Protein AF-G0NQN1-F1 (afdb_monomer_lite)

Sequence (183 aa):
MYVLILVSFLIVSSNAKSCITEQGPQGVKCLEMFLKVAETVGTYNFTDPSTYRPTNEVCGKFKRCVPTFACETELKVTSAVKVIVLFCDAISFFSNEFSPCQVKLDSNTTECSRAWDPFPNEVKDKKKMAEIQKEACKNYFGKDNCMKEEIIEVCGKELWGGFKTHLLALNTIIKACDHIDIE

pLDDT: mean 86.69, std 14.95, range [32.91, 98.0]

Secondary structure (DSSP, 8-state):
------------------HHHHTHHHHHHHHHHHHHHHHHHTT--SS-HHHHHHHHHHHHHHHTTGGGGTT---HHHHHHHHHHHHHHHHHHIIIIISHHHHHHHHHT--HHHHH--SSPPP-S-HHHHHHHHHHHHHTTTSGGGHHHHHHHHHH-HHHHHHHHHHHHHHHHHHT--S-----

Foldseek 3Di:
DDDDPPPPPPPPPPPPDALLVVVPPLSVVLVVLLVVLVVLPVVADLPDCVNLVVNLVSLVVNVVCLVSRVPPPPPVSVVSSVLSNLVNLLSCCSNPVCVVVVVQCVVPPDPFNVPQDLDDDDDPDPVVRVVVLVVSQAQVCGDVNVVLVSCCVRPNDVSSVSNVSSSVSVCVNVVSDPDHDDD

Structure (mmCIF, N/CA/C/O backbone):
data_AF-G0NQN1-F1
#
_entry.id   AF-G0NQN1-F1
#
loop_
_atom_site.group_PDB
_atom_site.id
_atom_site.type_symbol
_atom_site.label_atom_id
_atom_site.label_alt_id
_atom_site.label_comp_id
_atom_site.label_asym_id
_atom_site.label_entity_id
_atom_site.label_seq_id
_atom_site.pdbx_PDB_ins_code
_atom_site.Cartn_x
_atom_site.Cartn_y
_atom_site.Cartn_z
_atom_site.occupancy
_atom_site.B_iso_or_equiv
_atom_site.auth_seq_id
_atom_site.auth_comp_id
_atom_site.auth_asym_id
_atom_site.auth_atom_id
_atom_site.pdbx_PDB_model_num
ATOM 1 N N . MET A 1 1 ? 36.053 49.766 -39.809 1.00 35.59 1 MET A N 1
ATOM 2 C CA . MET A 1 1 ? 36.334 48.609 -38.935 1.00 35.59 1 MET A CA 1
ATOM 3 C C . MET A 1 1 ? 35.059 48.305 -38.156 1.00 35.59 1 MET A C 1
ATOM 5 O O . MET A 1 1 ? 34.808 48.950 -37.152 1.00 35.59 1 MET A O 1
ATOM 9 N N . TYR A 1 2 ? 34.198 47.435 -38.693 1.00 32.91 2 TYR A N 1
ATOM 10 C CA . TYR A 1 2 ? 32.953 47.003 -38.046 1.00 32.91 2 TYR A CA 1
ATOM 11 C C . TYR A 1 2 ? 33.188 45.611 -37.458 1.00 32.91 2 TYR A C 1
ATOM 13 O O . TYR A 1 2 ? 33.537 44.687 -38.189 1.00 32.91 2 TYR A O 1
ATOM 21 N N . VAL A 1 3 ? 33.049 45.479 -36.140 1.00 37.22 3 VAL A N 1
ATOM 22 C CA . VAL A 1 3 ? 33.166 44.199 -35.434 1.00 37.22 3 VAL A CA 1
ATOM 23 C C . VAL A 1 3 ? 31.812 43.494 -35.520 1.00 37.22 3 VAL A C 1
ATOM 25 O O . VAL A 1 3 ? 30.854 43.898 -34.870 1.00 37.22 3 VAL A O 1
ATOM 28 N N . LEU A 1 4 ? 31.726 42.456 -36.353 1.00 38.41 4 LEU A N 1
ATOM 29 C CA . LEU A 1 4 ? 30.609 41.511 -36.375 1.00 38.41 4 LEU A CA 1
ATOM 30 C C . LEU A 1 4 ? 30.813 40.500 -35.241 1.00 38.41 4 LEU A C 1
ATOM 32 O O . LEU A 1 4 ? 31.598 39.563 -35.370 1.00 38.41 4 LEU A O 1
ATOM 36 N N . ILE A 1 5 ? 30.117 40.695 -34.121 1.00 46.03 5 ILE A N 1
ATOM 37 C CA . ILE A 1 5 ? 30.013 39.676 -33.072 1.00 46.03 5 ILE A CA 1
ATOM 38 C C . ILE A 1 5 ? 28.973 38.656 -33.542 1.00 46.03 5 ILE A C 1
ATOM 40 O O . ILE A 1 5 ? 27.768 38.860 -33.398 1.00 46.03 5 ILE A O 1
ATOM 44 N N . LEU A 1 6 ? 29.444 37.557 -34.132 1.00 42.31 6 LEU A N 1
ATOM 45 C CA . LEU A 1 6 ? 28.637 36.358 -34.332 1.00 42.31 6 LEU A CA 1
ATOM 46 C C . LEU A 1 6 ? 28.450 35.690 -32.967 1.00 42.31 6 LEU A C 1
ATOM 48 O O . LEU A 1 6 ? 29.284 34.903 -32.527 1.00 42.31 6 LEU A O 1
ATOM 52 N N . VAL A 1 7 ? 27.358 36.023 -32.279 1.00 48.06 7 VAL A N 1
ATOM 53 C CA . VAL A 1 7 ? 26.882 35.227 -31.146 1.00 48.06 7 VAL A CA 1
ATOM 54 C C . VAL A 1 7 ? 26.294 33.945 -31.725 1.00 48.06 7 VAL A C 1
ATOM 56 O O . VAL A 1 7 ? 25.116 33.868 -32.069 1.00 48.06 7 VAL A O 1
ATOM 59 N N . SER A 1 8 ? 27.141 32.933 -31.882 1.00 45.59 8 SER A N 1
ATOM 60 C CA . SER A 1 8 ? 26.710 31.557 -32.084 1.00 45.59 8 SER A CA 1
ATOM 61 C C . SER A 1 8 ? 26.001 31.091 -30.814 1.00 45.59 8 SER A C 1
ATOM 63 O O . SER A 1 8 ? 26.634 30.603 -29.878 1.00 45.59 8 SER A O 1
ATOM 65 N N . PHE A 1 9 ? 24.680 31.266 -30.771 1.00 44.06 9 PHE A N 1
ATOM 66 C CA . PHE A 1 9 ? 23.830 30.519 -29.855 1.00 44.06 9 PHE A CA 1
ATOM 67 C C . PHE A 1 9 ? 23.970 29.039 -30.215 1.00 44.06 9 PHE A C 1
ATOM 69 O O . PHE A 1 9 ? 23.370 28.553 -31.173 1.00 44.06 9 PHE A O 1
ATOM 76 N N . LEU A 1 10 ? 24.793 28.321 -29.450 1.00 38.97 10 LEU A N 1
ATOM 77 C CA . LEU A 1 10 ? 24.666 26.878 -29.325 1.00 38.97 10 LEU A CA 1
ATOM 78 C C . LEU A 1 10 ? 23.272 26.628 -28.755 1.00 38.97 10 LEU A C 1
ATOM 80 O O . LEU A 1 10 ? 23.038 26.782 -27.557 1.00 38.97 10 LEU A O 1
ATOM 84 N N . ILE A 1 11 ? 22.327 26.289 -29.628 1.00 45.91 11 ILE A N 1
ATOM 85 C CA . ILE A 1 11 ? 21.068 25.690 -29.212 1.00 45.91 11 ILE A CA 1
ATOM 86 C C . ILE A 1 11 ? 21.458 24.315 -28.675 1.00 45.91 11 ILE A C 1
ATOM 88 O O . ILE A 1 11 ? 21.578 23.347 -29.423 1.00 45.91 11 ILE A O 1
ATOM 92 N N . VAL A 1 12 ? 21.724 24.236 -27.373 1.00 44.25 12 VAL A N 1
ATOM 93 C CA . VAL A 1 12 ? 21.760 22.961 -26.664 1.00 44.25 12 VAL A CA 1
ATOM 94 C C . VAL A 1 12 ? 20.316 22.472 -26.637 1.00 44.25 12 VAL A C 1
ATOM 96 O O . VAL A 1 12 ? 19.563 22.747 -25.708 1.00 44.25 12 VAL A O 1
ATOM 99 N N . SER A 1 13 ? 19.892 21.792 -27.700 1.00 44.50 13 SER A N 1
ATOM 100 C CA . SER A 1 13 ? 18.679 20.988 -27.660 1.00 44.50 13 SER A CA 1
ATOM 101 C C . SER A 1 13 ? 18.987 19.780 -26.782 1.00 44.50 13 SER A C 1
ATOM 103 O O . SER A 1 13 ? 19.523 18.776 -27.258 1.00 44.50 13 SER A O 1
ATOM 105 N N . SER A 1 14 ? 18.701 19.873 -25.485 1.00 46.75 14 SER A N 1
ATOM 106 C CA . SER A 1 14 ? 18.701 18.705 -24.610 1.00 46.75 14 SER A CA 1
ATOM 107 C C . SER A 1 14 ? 17.478 17.848 -24.941 1.00 46.75 14 SER A C 1
ATOM 109 O O . SER A 1 14 ? 16.488 17.834 -24.213 1.00 46.75 14 SER A O 1
ATOM 111 N N . ASN A 1 15 ? 17.530 17.126 -26.057 1.00 53.53 15 ASN A N 1
ATOM 112 C CA . ASN A 1 15 ? 16.669 15.969 -26.252 1.00 53.53 15 ASN A CA 1
ATOM 113 C C . ASN A 1 15 ? 17.218 14.871 -25.339 1.00 53.53 15 ASN A C 1
ATOM 115 O O . ASN A 1 15 ? 17.975 14.013 -25.791 1.00 53.53 15 ASN A O 1
ATOM 119 N N . ALA A 1 16 ? 16.933 14.957 -24.036 1.00 57.56 16 ALA A N 1
ATOM 120 C CA . ALA A 1 16 ? 17.252 13.883 -23.109 1.00 57.56 16 ALA A CA 1
ATOM 121 C C . ALA A 1 16 ? 16.565 12.617 -23.637 1.00 57.56 16 ALA A C 1
ATOM 123 O O . ALA A 1 16 ? 15.339 12.543 -23.720 1.00 57.56 16 ALA A O 1
ATOM 124 N N . LYS A 1 17 ? 17.367 11.671 -24.118 1.00 65.62 17 LYS A N 1
ATOM 125 C CA . LYS A 1 17 ? 16.883 10.441 -24.732 1.00 65.62 17 LYS A CA 1
ATOM 126 C C . LYS A 1 17 ? 16.411 9.525 -23.602 1.00 65.62 17 LYS A C 1
ATOM 128 O O . LYS A 1 17 ? 17.160 9.281 -22.664 1.00 65.62 17 LYS A O 1
ATOM 133 N N . SER A 1 18 ? 15.160 9.074 -23.654 1.00 78.25 18 SER A N 1
ATOM 134 C CA . SER A 1 18 ? 14.597 8.184 -22.628 1.00 78.25 18 SER A CA 1
ATOM 135 C C . SER A 1 18 ? 15.287 6.813 -22.665 1.00 78.25 18 SER A C 1
ATOM 137 O O . SER A 1 18 ? 15.446 6.242 -23.752 1.00 78.25 18 SER A O 1
ATOM 139 N N . CYS A 1 19 ? 15.617 6.235 -21.498 1.00 80.50 19 CYS A N 1
ATOM 140 C CA . CYS A 1 19 ? 16.217 4.890 -21.398 1.00 80.50 19 CYS A CA 1
ATOM 141 C C . CYS A 1 19 ? 15.346 3.839 -22.065 1.00 80.50 19 CYS A C 1
ATOM 143 O O . CYS A 1 19 ? 15.848 2.828 -22.555 1.00 80.50 19 CYS A O 1
ATOM 145 N N . ILE A 1 20 ? 14.029 4.049 -22.007 1.00 83.50 20 ILE A N 1
ATOM 146 C CA . ILE A 1 20 ? 13.032 3.151 -22.576 1.00 83.50 20 ILE A CA 1
ATOM 147 C C . ILE A 1 20 ? 13.283 3.031 -24.079 1.00 83.50 20 ILE A C 1
ATOM 149 O O . ILE A 1 20 ? 13.322 1.926 -24.615 1.00 83.50 20 ILE A O 1
ATOM 153 N N . THR A 1 21 ? 13.523 4.161 -24.752 1.00 80.19 21 THR A N 1
ATOM 154 C CA . THR A 1 21 ? 13.808 4.179 -26.193 1.00 80.19 21 THR A CA 1
ATOM 155 C C . THR A 1 21 ? 15.179 3.593 -26.526 1.00 80.19 21 THR A C 1
ATOM 157 O O . THR A 1 21 ? 15.324 2.917 -27.543 1.00 80.19 21 THR A O 1
ATOM 160 N N . GLU A 1 22 ? 16.179 3.787 -25.663 1.00 83.38 22 GLU A N 1
ATOM 161 C CA . GLU A 1 22 ? 17.533 3.253 -25.863 1.00 83.38 22 GLU A CA 1
ATOM 162 C C . GLU A 1 22 ? 17.612 1.733 -25.695 1.00 83.38 22 GLU A C 1
ATOM 164 O O . GLU A 1 22 ? 18.362 1.067 -26.404 1.00 83.38 22 GLU A O 1
ATOM 169 N N . GLN A 1 23 ? 16.794 1.167 -24.808 1.00 83.81 23 GLN A N 1
ATOM 170 C CA . GLN A 1 23 ? 16.710 -0.278 -24.573 1.00 83.81 23 GLN A CA 1
ATOM 171 C C . GLN A 1 23 ? 15.878 -1.023 -25.631 1.00 83.81 23 GLN A C 1
ATOM 173 O O . GLN A 1 23 ? 15.707 -2.244 -25.543 1.00 83.81 23 GLN A O 1
ATOM 178 N N . GLY A 1 24 ? 15.350 -0.314 -26.635 1.00 87.00 24 GLY A N 1
ATOM 179 C CA . GLY A 1 24 ? 14.635 -0.902 -27.763 1.00 87.00 24 GLY A CA 1
ATOM 180 C C . GLY A 1 24 ? 13.435 -1.762 -27.326 1.00 87.00 24 GLY A C 1
ATOM 181 O O . GLY A 1 24 ? 12.663 -1.343 -26.460 1.00 87.00 24 GLY A O 1
ATOM 182 N N . PRO A 1 25 ? 13.252 -2.977 -27.884 1.00 90.50 25 PRO A N 1
ATOM 183 C CA . PRO A 1 25 ? 12.092 -3.825 -27.585 1.00 90.50 25 PRO A CA 1
ATOM 184 C C . PRO A 1 25 ? 11.909 -4.163 -26.099 1.00 90.50 25 PRO A C 1
ATOM 186 O O . PRO A 1 25 ? 10.779 -4.273 -25.624 1.00 90.50 25 PRO A O 1
ATOM 189 N N . GLN A 1 26 ? 13.004 -4.311 -25.347 1.00 90.12 26 GLN A N 1
ATOM 190 C CA . GLN A 1 26 ? 12.931 -4.597 -23.914 1.00 90.12 26 GLN A CA 1
ATOM 191 C C . GLN A 1 26 ? 12.382 -3.396 -23.134 1.00 90.12 26 GLN A C 1
ATOM 193 O O . GLN A 1 26 ? 11.558 -3.576 -22.237 1.00 90.12 26 GLN A O 1
ATOM 198 N N . GLY A 1 27 ? 12.786 -2.180 -23.512 1.00 90.25 27 GLY A N 1
ATOM 199 C CA . GLY A 1 27 ? 12.244 -0.946 -22.949 1.00 90.25 27 GLY A CA 1
ATOM 200 C C . GLY A 1 27 ? 10.742 -0.822 -23.194 1.00 90.25 27 GLY A C 1
ATOM 201 O O . GLY A 1 27 ? 9.979 -0.618 -22.250 1.00 90.25 27 GLY A O 1
ATOM 202 N N . VAL A 1 28 ? 10.301 -1.055 -24.435 1.00 91.06 28 VAL A N 1
ATOM 203 C CA . VAL A 1 28 ? 8.873 -1.041 -24.804 1.00 91.06 28 VAL A CA 1
ATOM 204 C C . VAL A 1 28 ? 8.074 -2.050 -23.979 1.00 91.06 28 VAL A C 1
ATOM 206 O O . VAL A 1 28 ? 7.063 -1.690 -23.382 1.00 91.06 28 VAL A O 1
ATOM 209 N N . LYS A 1 29 ? 8.561 -3.288 -23.846 1.00 93.44 29 LYS A N 1
ATOM 210 C CA . LYS A 1 29 ? 7.908 -4.313 -23.019 1.00 93.44 29 LYS A CA 1
ATOM 211 C C . LYS A 1 29 ? 7.776 -3.884 -21.555 1.00 93.44 29 LYS A C 1
ATOM 213 O O . LYS A 1 29 ? 6.777 -4.190 -20.908 1.00 93.44 29 LYS A O 1
ATOM 218 N N . CYS A 1 30 ? 8.769 -3.186 -21.013 1.00 94.62 30 CYS A N 1
ATOM 219 C CA . CYS A 1 30 ? 8.713 -2.670 -19.649 1.00 94.62 30 CYS A CA 1
ATOM 220 C C . CYS A 1 30 ? 7.725 -1.510 -19.488 1.00 94.62 30 CYS A C 1
ATOM 222 O O . CYS A 1 30 ? 7.020 -1.458 -18.478 1.00 94.62 30 CYS A O 1
ATOM 224 N N . LEU A 1 31 ? 7.612 -0.640 -20.493 1.00 93.19 31 LEU A N 1
ATOM 225 C CA . LEU A 1 31 ? 6.571 0.384 -20.544 1.00 93.19 31 LEU A CA 1
ATOM 226 C C . LEU A 1 31 ? 5.169 -0.240 -20.613 1.00 93.19 31 LEU A C 1
ATOM 228 O O . LEU A 1 31 ? 4.273 0.194 -19.898 1.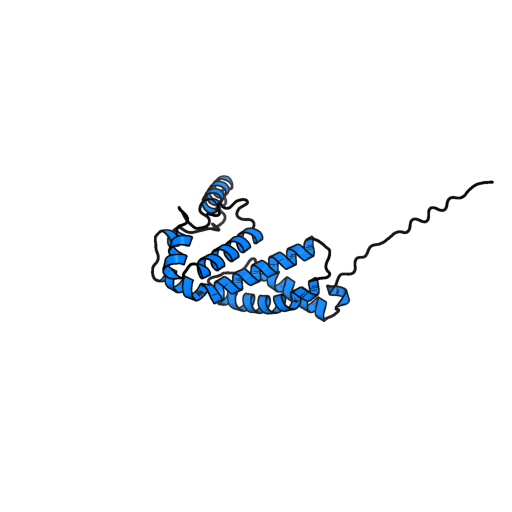00 93.19 31 LEU A O 1
ATOM 232 N N . GLU A 1 32 ? 4.975 -1.304 -21.393 1.00 94.06 32 GLU A N 1
ATOM 233 C CA . GLU A 1 32 ? 3.700 -2.033 -21.425 1.00 94.06 32 GLU A CA 1
ATOM 234 C C . GLU A 1 32 ? 3.334 -2.624 -20.058 1.00 94.06 32 GLU A C 1
ATOM 236 O O . GLU A 1 32 ? 2.177 -2.555 -19.650 1.00 94.06 32 GLU A O 1
ATOM 241 N N . MET A 1 33 ? 4.298 -3.198 -19.325 1.00 95.00 33 MET A N 1
ATOM 242 C CA . MET A 1 33 ? 4.035 -3.702 -17.969 1.00 95.00 33 MET A CA 1
ATOM 243 C C . MET A 1 33 ? 3.671 -2.566 -17.011 1.00 95.00 33 MET A C 1
ATOM 245 O O . MET A 1 33 ? 2.749 -2.729 -16.220 1.00 95.00 33 MET A O 1
ATOM 249 N N . PHE A 1 34 ? 4.354 -1.421 -17.101 1.00 93.88 34 PHE A N 1
ATOM 250 C CA . PHE A 1 34 ? 4.015 -0.224 -16.330 1.00 93.88 34 PHE A CA 1
ATOM 251 C C . PHE A 1 34 ? 2.565 0.217 -16.580 1.00 93.88 34 PHE A C 1
ATOM 253 O O . PHE A 1 34 ? 1.803 0.385 -15.628 1.00 93.88 34 PHE A O 1
ATOM 260 N N . LEU A 1 35 ? 2.172 0.347 -17.852 1.00 93.12 35 LEU A N 1
ATOM 261 C CA . LEU A 1 35 ? 0.822 0.764 -18.241 1.00 93.12 35 LEU A CA 1
ATOM 262 C C . LEU A 1 35 ? -0.236 -0.230 -17.754 1.00 93.12 35 LEU A C 1
ATOM 264 O O . LEU A 1 35 ? -1.240 0.184 -17.185 1.00 93.12 35 LEU A O 1
ATOM 268 N N . LYS A 1 36 ? 0.032 -1.537 -17.867 1.00 93.94 36 LYS A N 1
ATOM 269 C CA . LYS A 1 36 ? -0.869 -2.573 -17.346 1.00 93.94 36 LYS A CA 1
ATOM 270 C C . LYS A 1 36 ? -1.074 -2.471 -15.840 1.00 93.94 36 LYS A C 1
ATOM 272 O O . LYS A 1 36 ? -2.196 -2.655 -15.384 1.00 93.94 36 LYS A O 1
ATOM 277 N N . VAL A 1 37 ? -0.033 -2.179 -15.051 1.00 92.75 37 VAL A N 1
ATOM 278 C CA . VAL A 1 37 ? -0.249 -1.953 -13.612 1.00 92.75 37 VAL A CA 1
ATOM 279 C C . VAL A 1 37 ? -1.097 -0.701 -13.400 1.00 92.75 37 VAL A C 1
ATOM 281 O O . VAL A 1 37 ? -2.070 -0.762 -12.652 1.00 92.75 37 VAL A O 1
ATOM 284 N N . ALA A 1 38 ? -0.779 0.404 -14.081 1.00 89.19 38 ALA A N 1
ATOM 285 C CA . ALA A 1 38 ? -1.506 1.665 -13.944 1.00 89.19 38 ALA A CA 1
ATOM 286 C C . ALA A 1 38 ? -3.010 1.523 -14.250 1.00 89.19 38 ALA A C 1
ATOM 288 O O . ALA A 1 38 ? -3.834 2.069 -13.521 1.00 89.19 38 ALA A O 1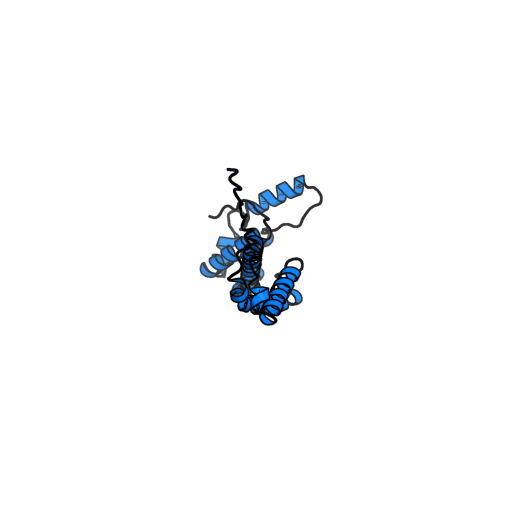
ATOM 289 N N . GLU A 1 39 ? -3.372 0.736 -15.266 1.00 88.75 39 GLU A N 1
ATOM 290 C CA . GLU A 1 39 ? -4.765 0.421 -15.608 1.00 88.75 39 GLU A CA 1
ATOM 291 C C . GLU A 1 39 ? -5.490 -0.340 -14.488 1.00 88.75 39 GLU A C 1
ATOM 293 O O . GLU A 1 39 ? -6.673 -0.108 -14.249 1.00 88.75 39 GLU A O 1
ATOM 298 N N . THR A 1 40 ? -4.787 -1.214 -13.761 1.00 84.12 40 THR A N 1
ATOM 299 C CA . THR A 1 40 ? -5.404 -2.016 -12.691 1.00 84.12 40 THR A CA 1
ATOM 300 C C . THR A 1 40 ? -5.675 -1.235 -11.409 1.00 84.12 40 THR A C 1
ATOM 302 O O . THR A 1 40 ? -6.530 -1.659 -10.637 1.00 84.12 40 THR A O 1
ATOM 305 N N . VAL A 1 41 ? -4.999 -0.101 -11.173 1.00 78.12 41 VAL A N 1
ATOM 306 C CA . VAL A 1 41 ? -5.112 0.663 -9.913 1.00 78.12 41 VAL A CA 1
ATOM 307 C C . VAL A 1 41 ? -6.561 1.053 -9.611 1.00 78.12 41 VAL A C 1
ATOM 309 O O . VAL A 1 41 ? -7.001 0.924 -8.473 1.00 78.12 41 VAL A O 1
ATOM 312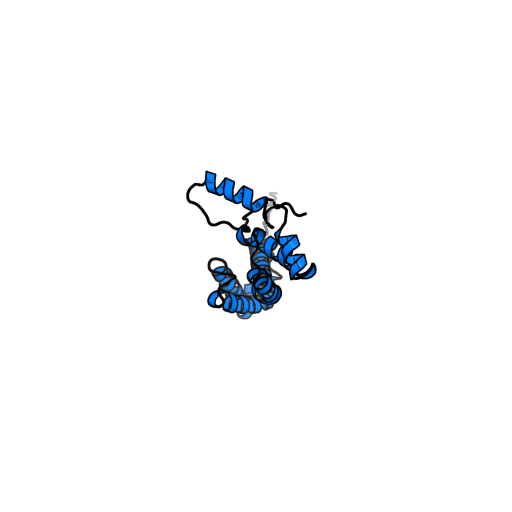 N N . GLY A 1 42 ? -7.317 1.489 -10.623 1.00 70.19 42 GLY A N 1
ATOM 313 C CA . GLY A 1 42 ? -8.689 1.979 -10.444 1.00 70.19 42 GLY A CA 1
ATOM 314 C C . GLY A 1 42 ? -9.750 0.891 -10.250 1.00 70.19 42 GLY A C 1
ATOM 315 O O . GLY A 1 42 ? -10.854 1.195 -9.811 1.00 70.19 42 GLY A O 1
ATOM 316 N N . THR A 1 43 ? -9.443 -0.365 -10.578 1.00 70.94 43 THR A N 1
ATOM 317 C CA . THR A 1 43 ? -10.392 -1.493 -10.505 1.00 70.94 43 THR A CA 1
ATOM 318 C C . THR A 1 43 ? -9.968 -2.549 -9.492 1.00 70.94 43 THR A C 1
ATOM 320 O O . THR A 1 43 ? -10.567 -3.622 -9.421 1.00 70.94 43 THR A O 1
ATOM 323 N N . TYR A 1 44 ? -8.888 -2.295 -8.759 1.00 76.44 44 TYR A N 1
ATOM 324 C CA . TYR A 1 44 ? -8.309 -3.269 -7.860 1.00 76.44 44 TYR A CA 1
ATOM 325 C C . TYR A 1 44 ? -9.156 -3.418 -6.592 1.00 76.44 44 TYR A C 1
ATOM 327 O O . TYR A 1 44 ? -9.425 -2.444 -5.891 1.00 76.44 44 TYR A O 1
ATOM 335 N N . ASN A 1 45 ? -9.522 -4.659 -6.270 1.00 77.06 45 ASN A N 1
ATOM 336 C CA . ASN A 1 45 ? -10.179 -5.020 -5.023 1.00 77.06 45 ASN A CA 1
ATOM 337 C C . ASN A 1 45 ? -9.266 -5.955 -4.205 1.00 77.06 45 ASN A C 1
ATOM 339 O O . ASN A 1 45 ? -8.832 -7.003 -4.688 1.00 77.06 45 ASN A O 1
ATOM 343 N N . PHE A 1 46 ? -8.971 -5.571 -2.957 1.00 72.19 46 PHE A N 1
ATOM 344 C CA . PHE A 1 46 ? -8.103 -6.331 -2.047 1.00 72.19 46 PHE A CA 1
ATOM 345 C C . PHE A 1 46 ? -8.701 -7.680 -1.628 1.00 72.19 46 PHE A C 1
ATOM 347 O O . PHE A 1 46 ? -7.949 -8.587 -1.278 1.00 72.19 46 PHE A O 1
ATOM 354 N N . THR A 1 47 ? -10.026 -7.830 -1.670 1.00 72.31 47 THR A N 1
ATOM 355 C CA . THR A 1 47 ? -10.726 -9.023 -1.173 1.00 72.31 47 THR A CA 1
ATOM 356 C C . THR A 1 47 ? -11.186 -9.966 -2.281 1.00 72.31 47 THR A C 1
ATOM 358 O O . THR A 1 47 ? -11.581 -11.091 -1.985 1.00 72.31 47 THR A O 1
ATOM 361 N N . ASP A 1 48 ? -11.091 -9.558 -3.552 1.00 83.62 48 ASP A N 1
ATOM 362 C CA . ASP A 1 48 ? -11.495 -10.371 -4.700 1.00 83.62 48 ASP A CA 1
ATOM 363 C C . ASP A 1 48 ? -10.275 -11.053 -5.361 1.00 83.62 48 ASP A C 1
ATOM 365 O O . ASP A 1 48 ? -9.447 -10.396 -6.003 1.00 83.62 48 ASP A O 1
ATOM 369 N N . PRO A 1 49 ? -10.138 -12.391 -5.258 1.00 83.62 49 PRO A N 1
ATOM 370 C CA . PRO A 1 49 ? -9.043 -13.130 -5.886 1.00 83.62 49 PRO A CA 1
ATOM 371 C C . PRO A 1 49 ? -8.983 -13.012 -7.405 1.00 83.62 49 PRO A C 1
ATOM 373 O O . PRO A 1 49 ? -7.909 -13.216 -7.981 1.00 83.62 49 PRO A O 1
ATOM 376 N N . SER A 1 50 ? -10.106 -12.705 -8.058 1.00 86.25 50 SER A N 1
ATOM 377 C CA . SER A 1 50 ? -10.152 -12.491 -9.502 1.00 86.25 50 SER A CA 1
ATOM 378 C C . SER A 1 50 ? -9.464 -11.187 -9.912 1.00 86.25 50 SER A C 1
ATOM 380 O O . SER A 1 50 ? -8.916 -11.119 -11.011 1.00 86.25 50 SER A O 1
ATOM 382 N N . THR A 1 51 ? -9.397 -10.199 -9.011 1.00 84.50 51 THR A N 1
ATOM 383 C CA . THR A 1 51 ? -8.690 -8.937 -9.242 1.00 84.50 51 THR A CA 1
ATOM 384 C C . THR A 1 51 ? -7.267 -8.975 -8.704 1.00 84.50 51 THR A C 1
ATOM 386 O O . THR A 1 51 ? -6.343 -8.589 -9.420 1.00 84.50 51 THR A O 1
ATOM 389 N N . TYR A 1 52 ? -7.036 -9.479 -7.482 1.00 85.56 52 TYR A N 1
ATOM 390 C CA . TYR A 1 52 ? -5.702 -9.344 -6.891 1.00 85.56 52 TYR A CA 1
ATOM 391 C C . TYR A 1 52 ? -4.650 -10.291 -7.469 1.00 85.56 52 TYR A C 1
ATOM 393 O O . TYR A 1 52 ? -3.472 -9.930 -7.519 1.00 85.56 52 TYR A O 1
ATOM 401 N N . ARG A 1 53 ? -5.015 -11.502 -7.919 1.00 89.38 53 ARG A N 1
ATOM 402 C CA . ARG A 1 53 ? -4.023 -12.452 -8.462 1.00 89.38 53 ARG A CA 1
ATOM 403 C C . ARG A 1 53 ? -3.411 -11.959 -9.778 1.00 89.38 53 ARG A C 1
ATOM 405 O O . ARG A 1 53 ? -2.180 -11.925 -9.854 1.00 89.38 53 ARG A O 1
ATOM 412 N N . PRO A 1 54 ? -4.198 -11.527 -10.787 1.00 90.62 54 PRO A N 1
ATOM 413 C CA . PRO A 1 54 ? -3.628 -10.975 -12.014 1.00 90.62 54 PRO A CA 1
ATOM 414 C C . PRO A 1 54 ? -2.791 -9.721 -11.753 1.00 90.62 54 PRO A C 1
ATOM 416 O O . PRO A 1 54 ? -1.700 -9.591 -12.310 1.00 90.62 54 PRO A O 1
ATOM 419 N N . THR A 1 55 ? -3.242 -8.825 -10.868 1.00 91.12 55 THR A N 1
ATOM 420 C CA . THR A 1 55 ? -2.474 -7.620 -10.528 1.00 91.12 55 THR A CA 1
ATOM 421 C C . THR A 1 55 ? -1.136 -7.963 -9.882 1.00 91.12 55 THR A C 1
ATOM 423 O O . THR A 1 55 ? -0.119 -7.419 -10.304 1.00 91.12 55 THR A O 1
ATOM 426 N N . ASN A 1 56 ? -1.086 -8.916 -8.945 1.00 91.81 56 ASN A N 1
ATOM 427 C CA . ASN A 1 56 ? 0.177 -9.402 -8.380 1.00 91.81 56 ASN A CA 1
ATOM 428 C C . ASN A 1 56 ? 1.128 -9.952 -9.448 1.00 91.81 56 ASN A C 1
ATOM 430 O O . ASN A 1 56 ? 2.328 -9.677 -9.417 1.00 91.81 56 ASN A O 1
ATOM 434 N N . GLU A 1 57 ? 0.610 -10.710 -10.417 1.00 93.38 57 GLU A N 1
ATOM 435 C CA . GLU A 1 57 ? 1.429 -11.262 -11.495 1.00 93.38 57 GLU A CA 1
ATOM 436 C C . GLU A 1 57 ? 2.050 -10.152 -12.359 1.00 93.38 57 GLU A C 1
ATOM 438 O O . GLU A 1 57 ? 3.254 -10.175 -12.651 1.00 93.38 57 GLU A O 1
ATOM 443 N N . VAL A 1 58 ? 1.246 -9.159 -12.754 1.00 94.19 58 VAL A N 1
ATOM 444 C CA . VAL A 1 58 ? 1.721 -8.004 -13.530 1.00 94.19 58 VAL A CA 1
ATOM 445 C C . VAL A 1 58 ? 2.699 -7.169 -12.702 1.00 94.19 58 VAL A C 1
ATOM 447 O O . VAL A 1 58 ? 3.762 -6.811 -13.209 1.00 94.19 58 VAL A O 1
ATOM 450 N N . CYS A 1 59 ? 2.420 -6.946 -11.419 1.00 95.56 59 CYS A N 1
ATOM 451 C CA . CYS A 1 59 ? 3.322 -6.272 -10.491 1.00 95.56 59 CYS A CA 1
ATOM 452 C C . CYS A 1 59 ? 4.674 -6.979 -10.370 1.00 95.56 59 CYS A C 1
ATOM 454 O O . CYS A 1 59 ? 5.720 -6.343 -10.493 1.00 95.56 59 CYS A O 1
ATOM 456 N N . GLY A 1 60 ? 4.686 -8.306 -10.229 1.00 95.38 60 GLY A N 1
ATOM 457 C CA . GLY A 1 60 ? 5.920 -9.088 -10.212 1.00 95.38 60 GLY A CA 1
ATOM 458 C C . GLY A 1 60 ? 6.725 -8.951 -11.510 1.00 95.38 60 GLY A C 1
ATOM 459 O O . GLY A 1 60 ? 7.956 -8.873 -11.475 1.00 95.38 60 GLY A O 1
ATOM 460 N N . LYS A 1 61 ? 6.050 -8.881 -12.667 1.00 95.56 61 LYS A N 1
ATOM 461 C CA . LYS A 1 61 ? 6.693 -8.607 -13.967 1.00 95.56 61 LYS A CA 1
ATOM 462 C C . LYS A 1 61 ? 7.252 -7.187 -14.033 1.00 95.56 61 LYS A C 1
ATOM 464 O O . LYS A 1 61 ? 8.401 -7.025 -14.438 1.00 95.56 61 LYS A O 1
ATOM 469 N N . PHE A 1 62 ? 6.487 -6.187 -13.604 1.00 96.19 62 PHE A N 1
ATOM 470 C CA . PHE A 1 62 ? 6.913 -4.791 -13.604 1.00 96.19 62 PHE A CA 1
ATOM 471 C C . PHE A 1 62 ? 8.081 -4.529 -12.644 1.00 96.19 62 PHE A C 1
ATOM 473 O O . PHE A 1 62 ? 9.022 -3.835 -13.018 1.00 96.19 62 PHE A O 1
ATOM 480 N N . LYS A 1 63 ? 8.109 -5.140 -11.453 1.00 95.88 63 LYS A N 1
ATOM 481 C CA . LYS A 1 63 ? 9.236 -4.983 -10.513 1.00 95.88 63 LYS A CA 1
ATOM 482 C C . LYS A 1 63 ? 10.579 -5.380 -11.135 1.00 95.88 63 LYS A C 1
ATOM 484 O O . LYS A 1 63 ? 11.585 -4.726 -10.881 1.00 95.88 63 LYS A O 1
ATOM 489 N N . ARG A 1 64 ? 10.601 -6.382 -12.023 1.00 95.44 64 ARG A N 1
ATOM 490 C CA . ARG A 1 64 ? 11.806 -6.759 -12.793 1.00 95.44 64 ARG A CA 1
ATOM 491 C C . ARG A 1 64 ? 12.208 -5.729 -13.854 1.00 95.44 64 ARG A C 1
ATOM 493 O O . ARG A 1 64 ? 13.352 -5.732 -14.292 1.00 95.44 64 ARG A O 1
ATOM 500 N N . CYS A 1 65 ? 11.284 -4.866 -14.258 1.00 95.06 65 CYS A N 1
ATOM 501 C CA . CYS A 1 65 ? 11.495 -3.774 -15.199 1.00 95.06 65 CYS A CA 1
ATOM 502 C C . CYS A 1 65 ? 11.922 -2.463 -14.533 1.00 95.06 65 CYS A C 1
ATOM 504 O O . CYS A 1 65 ? 12.355 -1.565 -15.240 1.00 95.06 65 CYS A O 1
ATOM 506 N N . VAL A 1 66 ? 11.852 -2.321 -13.206 1.00 94.19 66 VAL A N 1
ATOM 507 C CA . VAL A 1 66 ? 12.258 -1.080 -12.516 1.00 94.19 66 VAL A CA 1
ATOM 508 C C . VAL A 1 66 ? 13.665 -0.597 -12.920 1.00 94.19 66 VAL A C 1
ATOM 510 O O . VAL A 1 66 ? 13.801 0.595 -13.200 1.00 94.19 66 VAL A O 1
ATOM 513 N N . PRO A 1 67 ? 14.693 -1.464 -13.066 1.00 93.38 67 PRO A N 1
ATOM 514 C CA . PRO A 1 67 ? 16.015 -1.029 -13.526 1.00 93.38 67 PRO A CA 1
ATOM 515 C C . PRO A 1 67 ? 16.021 -0.381 -14.919 1.00 93.38 67 PRO A C 1
ATOM 517 O O . PRO A 1 67 ? 16.843 0.493 -15.178 1.00 93.38 67 PRO A O 1
ATOM 520 N N . THR A 1 68 ? 15.087 -0.747 -15.804 1.00 91.81 68 THR A N 1
ATOM 521 C CA . THR A 1 68 ? 14.945 -0.145 -17.142 1.00 91.81 68 THR A CA 1
ATOM 522 C C . THR A 1 68 ? 14.595 1.341 -17.071 1.00 91.81 68 THR A C 1
ATOM 524 O O . THR A 1 68 ? 14.950 2.076 -17.986 1.00 91.81 68 THR A O 1
ATOM 527 N N . PHE A 1 69 ? 13.972 1.803 -15.984 1.00 90.38 69 PHE A N 1
ATOM 528 C CA . PHE A 1 69 ? 13.623 3.211 -15.767 1.00 90.38 69 PHE A CA 1
ATOM 529 C C . PHE A 1 69 ? 14.693 3.986 -14.978 1.00 90.38 69 PHE A C 1
ATOM 531 O O . PHE A 1 69 ? 14.515 5.171 -14.717 1.00 90.38 69 PHE A O 1
ATOM 538 N N . ALA A 1 70 ? 15.802 3.354 -14.574 1.00 87.62 70 ALA A N 1
ATOM 539 C CA . ALA A 1 70 ? 16.755 3.946 -13.630 1.00 87.62 70 ALA A CA 1
ATOM 540 C C . ALA A 1 70 ? 17.491 5.188 -14.162 1.00 87.62 70 ALA A C 1
ATOM 542 O O . ALA A 1 70 ? 17.950 6.005 -13.367 1.00 87.62 70 ALA A O 1
ATOM 543 N N . CYS A 1 71 ? 17.611 5.332 -15.484 1.00 85.94 71 CYS A N 1
ATOM 544 C CA . CYS A 1 71 ? 18.251 6.494 -16.102 1.00 85.94 71 CYS A CA 1
ATOM 545 C C . CYS A 1 71 ? 17.277 7.666 -16.332 1.00 85.94 71 CYS A C 1
ATOM 547 O O . CYS A 1 71 ? 17.710 8.742 -16.746 1.00 85.94 71 CYS A O 1
ATOM 549 N N . GLU A 1 72 ? 15.971 7.467 -16.104 1.00 88.38 72 GLU A N 1
ATOM 550 C CA . GLU A 1 72 ? 14.973 8.498 -16.357 1.00 88.38 72 GLU A CA 1
ATOM 551 C C . GLU A 1 72 ? 15.200 9.658 -15.389 1.00 88.38 72 GLU A C 1
ATOM 553 O O . GLU A 1 72 ? 15.274 9.479 -14.174 1.00 88.38 72 GLU A O 1
ATOM 558 N N . THR A 1 73 ? 15.314 10.864 -15.936 1.00 88.50 73 THR A N 1
ATOM 559 C CA . THR A 1 73 ? 15.549 12.083 -15.146 1.00 88.50 73 THR A CA 1
ATOM 560 C C . THR A 1 73 ? 14.296 12.938 -15.021 1.00 88.50 73 THR A C 1
ATOM 562 O O . THR A 1 73 ? 14.228 13.819 -14.161 1.00 88.50 73 THR A O 1
ATOM 565 N N . GLU A 1 74 ? 13.267 12.665 -15.829 1.00 90.06 74 GLU A N 1
ATOM 566 C CA . GLU A 1 74 ? 12.005 13.381 -15.735 1.00 90.06 74 GLU A CA 1
ATOM 567 C C . GLU A 1 74 ? 11.302 13.043 -14.412 1.00 90.06 74 GLU A C 1
ATOM 569 O O . GLU A 1 74 ? 10.948 11.893 -14.125 1.00 90.06 74 GLU A O 1
ATOM 574 N N . LEU A 1 75 ? 11.058 14.073 -13.597 1.00 90.25 75 LEU A N 1
ATOM 575 C CA . LEU A 1 75 ? 10.433 13.929 -12.279 1.00 90.25 75 LEU A CA 1
ATOM 576 C C . LEU A 1 75 ? 9.068 13.241 -12.344 1.00 90.25 75 LEU A C 1
ATOM 578 O O . LEU A 1 75 ? 8.727 12.471 -11.449 1.00 90.25 75 LEU A O 1
ATOM 582 N N . LYS A 1 76 ? 8.287 13.488 -13.400 1.00 90.25 76 LYS A N 1
ATOM 583 C CA . LYS A 1 76 ? 6.978 12.851 -13.582 1.00 90.25 76 LYS A CA 1
ATOM 584 C C . LYS A 1 76 ? 7.110 11.345 -13.790 1.00 90.25 76 LYS A C 1
ATOM 586 O O . LYS A 1 76 ? 6.413 10.587 -13.122 1.00 90.25 76 LYS A O 1
ATOM 591 N N . VAL A 1 77 ? 8.033 10.919 -14.651 1.00 90.19 77 VAL A N 1
ATOM 592 C CA . VAL A 1 77 ? 8.277 9.500 -14.950 1.00 90.19 77 VAL A CA 1
ATOM 593 C C . VAL A 1 77 ? 8.804 8.781 -13.713 1.00 90.19 77 VAL A C 1
ATOM 595 O O . VAL A 1 77 ? 8.239 7.775 -13.291 1.00 90.19 77 VAL A O 1
ATOM 598 N N . THR A 1 78 ? 9.829 9.337 -13.067 1.00 92.12 78 THR A N 1
ATOM 599 C CA . THR A 1 78 ? 10.413 8.743 -11.854 1.00 92.12 78 THR A CA 1
ATOM 600 C C . THR A 1 78 ? 9.410 8.667 -10.701 1.00 92.12 78 THR A C 1
ATOM 602 O O . THR A 1 78 ? 9.374 7.668 -9.984 1.00 92.12 78 THR A O 1
ATOM 605 N N . SER A 1 79 ? 8.554 9.680 -10.534 1.00 92.31 79 SER A N 1
ATOM 606 C CA . SER A 1 79 ? 7.489 9.664 -9.522 1.00 92.31 79 SER A CA 1
ATOM 607 C C . SER A 1 79 ? 6.419 8.624 -9.839 1.00 92.31 79 SER A C 1
ATOM 609 O O . SER A 1 79 ? 6.003 7.894 -8.943 1.00 92.31 79 SER A O 1
ATOM 611 N N . ALA A 1 80 ? 6.007 8.504 -11.103 1.00 92.50 80 ALA A N 1
ATOM 612 C CA . ALA A 1 80 ? 5.023 7.510 -11.511 1.00 92.50 80 ALA A CA 1
ATOM 613 C C . ALA A 1 80 ? 5.545 6.078 -11.310 1.00 92.50 80 ALA A C 1
ATOM 615 O O . ALA A 1 80 ? 4.837 5.238 -10.763 1.00 92.50 80 ALA A O 1
ATOM 616 N N . VAL A 1 81 ? 6.810 5.809 -11.655 1.00 94.25 81 VAL A N 1
ATOM 617 C CA . VAL A 1 81 ? 7.461 4.515 -11.384 1.00 94.25 81 VAL A CA 1
ATOM 618 C C . VAL A 1 81 ? 7.458 4.207 -9.886 1.00 94.25 81 VAL A C 1
ATOM 620 O O . VAL A 1 81 ? 7.074 3.106 -9.499 1.00 94.25 81 VAL A O 1
ATOM 623 N N . LYS A 1 82 ? 7.817 5.176 -9.031 1.00 94.38 82 LYS A N 1
ATOM 624 C CA . LYS A 1 82 ? 7.778 5.006 -7.567 1.00 94.38 82 LYS A CA 1
ATOM 625 C C . LYS A 1 82 ? 6.374 4.684 -7.057 1.00 94.38 82 LYS A C 1
ATOM 627 O O . LYS A 1 82 ? 6.226 3.771 -6.255 1.00 94.38 82 LYS A O 1
ATOM 632 N N . VAL A 1 83 ? 5.356 5.398 -7.536 1.00 93.12 83 VAL A N 1
ATOM 633 C CA . VAL A 1 83 ? 3.948 5.156 -7.180 1.00 93.12 83 VAL A CA 1
ATOM 634 C C . VAL A 1 83 ? 3.522 3.735 -7.546 1.00 93.12 83 VAL A C 1
ATOM 636 O O . VAL A 1 83 ? 2.937 3.044 -6.716 1.00 93.12 83 VAL A O 1
ATOM 639 N N . ILE A 1 84 ? 3.868 3.264 -8.747 1.00 94.12 84 ILE A N 1
ATOM 640 C CA . ILE A 1 84 ? 3.547 1.898 -9.177 1.00 94.12 84 ILE A CA 1
ATOM 641 C C . ILE A 1 84 ? 4.296 0.852 -8.341 1.00 94.12 84 ILE A C 1
ATOM 643 O O . ILE A 1 84 ? 3.715 -0.173 -7.994 1.00 94.12 84 ILE A O 1
ATOM 647 N N . VAL A 1 85 ? 5.556 1.099 -7.969 1.00 95.81 85 VAL A N 1
ATOM 648 C CA . VAL A 1 85 ? 6.295 0.204 -7.061 1.00 95.81 85 VAL A CA 1
ATOM 649 C C . VAL A 1 85 ? 5.615 0.126 -5.694 1.00 95.81 85 VAL A C 1
ATOM 651 O O . VAL A 1 85 ? 5.343 -0.977 -5.233 1.00 95.81 85 VAL A O 1
ATOM 654 N N . LEU A 1 86 ? 5.269 1.268 -5.090 1.00 94.94 86 LEU A N 1
ATOM 655 C CA . LEU A 1 86 ? 4.566 1.317 -3.802 1.00 94.94 86 LEU A CA 1
ATOM 656 C C . LEU A 1 86 ? 3.226 0.575 -3.848 1.00 94.94 86 LEU A C 1
ATOM 658 O O . LEU A 1 86 ? 2.902 -0.172 -2.928 1.00 94.94 86 LEU A O 1
ATOM 662 N N . PHE A 1 87 ? 2.467 0.749 -4.931 1.00 93.94 87 PHE A N 1
ATOM 663 C CA . PHE A 1 87 ? 1.214 0.033 -5.157 1.00 93.94 87 PHE A CA 1
ATOM 664 C C . PHE A 1 87 ? 1.437 -1.482 -5.220 1.00 93.94 87 PHE A C 1
ATOM 666 O O . PHE A 1 87 ? 0.754 -2.245 -4.538 1.00 93.94 87 PHE A O 1
ATOM 673 N N . CYS A 1 88 ? 2.429 -1.917 -5.998 1.00 95.25 88 CYS A N 1
ATOM 674 C CA . CYS A 1 88 ? 2.768 -3.327 -6.133 1.00 95.25 88 CYS A CA 1
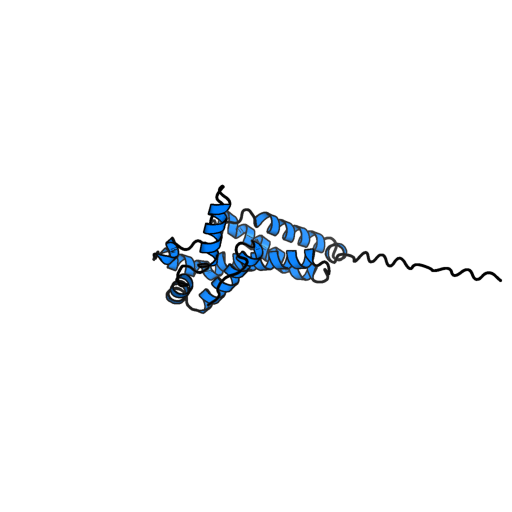ATOM 675 C C . CYS A 1 88 ? 3.252 -3.959 -4.826 1.00 95.25 88 CYS A C 1
ATOM 677 O O . CYS A 1 88 ? 2.900 -5.105 -4.542 1.00 95.25 88 CYS A O 1
ATOM 679 N N . ASP A 1 89 ? 4.032 -3.229 -4.031 1.00 95.94 89 ASP A N 1
ATOM 680 C CA . ASP A 1 89 ? 4.487 -3.688 -2.720 1.00 95.94 89 ASP A CA 1
ATOM 681 C C . ASP A 1 89 ? 3.305 -3.819 -1.750 1.00 95.94 89 ASP A C 1
ATOM 683 O O . ASP A 1 89 ? 3.141 -4.868 -1.129 1.00 95.94 89 ASP A O 1
ATOM 687 N N . ALA A 1 90 ? 2.414 -2.821 -1.702 1.00 93.94 90 ALA A N 1
ATOM 688 C CA . ALA A 1 90 ? 1.221 -2.864 -0.857 1.00 93.94 90 ALA A CA 1
ATOM 689 C C . ALA A 1 90 ? 0.304 -4.039 -1.202 1.00 93.94 90 ALA A C 1
ATOM 691 O O . ALA A 1 90 ? -0.121 -4.780 -0.317 1.00 93.94 90 ALA A O 1
ATOM 692 N N . ILE A 1 91 ? 0.034 -4.255 -2.487 1.00 92.06 91 ILE A N 1
ATOM 693 C CA . ILE A 1 91 ? -0.803 -5.369 -2.930 1.00 92.06 91 ILE A CA 1
ATOM 694 C C . ILE A 1 91 ? -0.175 -6.708 -2.580 1.00 92.06 91 ILE A C 1
ATOM 696 O O . ILE A 1 91 ? -0.863 -7.564 -2.020 1.00 92.06 91 ILE A O 1
ATOM 700 N N . SER A 1 92 ? 1.115 -6.883 -2.869 1.00 93.38 92 SER A N 1
ATOM 701 C CA . SER A 1 92 ? 1.827 -8.113 -2.529 1.00 93.38 92 SER A CA 1
ATOM 702 C C . SER A 1 92 ? 1.750 -8.397 -1.032 1.00 93.38 92 SER A C 1
ATOM 704 O O . SER A 1 92 ? 1.455 -9.526 -0.644 1.00 93.38 92 SER A O 1
ATOM 706 N N . PHE A 1 93 ? 1.946 -7.378 -0.195 1.00 95.56 93 PHE A N 1
ATOM 707 C CA . PHE A 1 93 ? 1.845 -7.518 1.251 1.00 95.56 93 PHE A CA 1
ATOM 708 C C . PHE A 1 93 ? 0.432 -7.932 1.683 1.00 95.56 93 PHE A C 1
ATOM 710 O O . PHE A 1 93 ? 0.269 -8.968 2.326 1.00 95.56 93 PHE A O 1
ATOM 717 N N . PHE A 1 94 ? -0.603 -7.176 1.300 1.00 93.38 94 PHE A N 1
ATOM 718 C CA . PHE A 1 94 ? -1.973 -7.437 1.760 1.00 93.38 94 PHE A CA 1
ATOM 719 C C . PHE A 1 94 ? -2.530 -8.778 1.269 1.00 93.38 94 PHE A C 1
ATOM 721 O O . PHE A 1 94 ? -3.206 -9.479 2.020 1.00 93.38 94 PHE A O 1
ATOM 728 N N . SER A 1 95 ? -2.229 -9.156 0.026 1.00 91.12 95 SER A N 1
ATOM 729 C CA . SER A 1 95 ? -2.755 -10.388 -0.576 1.00 91.12 95 SER A CA 1
ATOM 730 C C . SER A 1 95 ? -1.969 -11.650 -0.214 1.00 91.12 95 SER A C 1
ATOM 732 O O . SER A 1 95 ? -2.545 -12.735 -0.264 1.00 91.12 95 SER A O 1
ATOM 734 N N . ASN A 1 96 ? -0.691 -11.532 0.171 1.00 90.56 96 ASN A N 1
ATOM 735 C CA . ASN A 1 96 ? 0.147 -12.687 0.502 1.00 90.56 96 ASN A CA 1
ATOM 736 C C . ASN A 1 96 ? 0.518 -12.725 1.990 1.00 90.56 96 ASN A C 1
ATOM 738 O O . ASN A 1 96 ? 0.127 -13.648 2.699 1.00 90.56 96 ASN A O 1
ATOM 742 N N . GLU A 1 97 ? 1.268 -11.735 2.471 1.00 94.44 97 GLU A N 1
ATOM 743 C CA . GLU A 1 97 ? 1.873 -11.748 3.811 1.00 94.44 97 GLU A CA 1
ATOM 744 C C . GLU A 1 97 ? 0.845 -11.491 4.918 1.00 94.44 97 GLU A C 1
ATOM 746 O O . GLU A 1 97 ? 0.843 -12.170 5.945 1.00 94.44 97 GLU A O 1
ATOM 751 N N . PHE A 1 98 ? -0.062 -10.538 4.700 1.00 95.50 98 PHE A N 1
ATOM 752 C CA . PHE A 1 98 ? -1.083 -10.164 5.676 1.00 95.50 98 PHE A CA 1
ATOM 753 C C . PHE A 1 98 ? -2.336 -11.042 5.605 1.00 95.50 98 PHE A C 1
ATOM 755 O O . PHE A 1 98 ? -3.075 -11.125 6.582 1.00 95.50 98 PHE A O 1
ATOM 762 N N . SER A 1 99 ? -2.579 -11.736 4.488 1.00 93.19 99 SER A N 1
ATOM 763 C CA . SER A 1 99 ? -3.795 -12.540 4.291 1.00 93.19 99 SER A CA 1
ATOM 764 C C . SER A 1 99 ? -4.061 -13.548 5.429 1.00 93.19 99 SER A C 1
ATOM 766 O O . SER A 1 99 ? -5.184 -13.570 5.937 1.00 93.19 99 SER A O 1
ATOM 768 N N . PRO A 1 100 ? -3.069 -14.310 5.941 1.00 94.38 100 PRO A N 1
ATOM 769 C CA . PRO A 1 100 ? -3.287 -15.183 7.097 1.00 94.38 100 PRO A CA 1
ATOM 770 C C . PRO A 1 100 ? -3.685 -14.439 8.380 1.00 94.38 100 PRO A C 1
ATOM 772 O O . PRO A 1 100 ? -4.403 -14.995 9.209 1.00 94.38 100 PRO A O 1
ATOM 775 N N . CYS A 1 101 ? -3.214 -13.202 8.566 1.00 95.88 101 CYS A N 1
ATOM 776 C CA . CYS A 1 101 ? -3.615 -12.348 9.684 1.00 95.88 101 CYS A CA 1
ATOM 777 C C . CYS A 1 101 ? -5.055 -11.859 9.515 1.00 95.88 101 CYS A C 1
ATOM 779 O O . CYS A 1 101 ? -5.848 -11.984 10.445 1.00 95.88 101 CYS A O 1
ATOM 781 N N . GLN A 1 102 ? -5.410 -11.395 8.313 1.00 93.44 102 GLN A N 1
ATOM 782 C CA . GLN A 1 102 ? -6.767 -10.960 7.984 1.00 93.44 102 GLN A CA 1
ATOM 783 C C . GLN A 1 102 ? -7.797 -12.051 8.301 1.00 93.44 102 GLN A C 1
ATOM 785 O O . GLN A 1 102 ? -8.772 -11.782 8.989 1.00 93.44 102 GLN A O 1
ATOM 790 N N . VAL A 1 103 ? -7.530 -13.306 7.916 1.00 93.81 103 VAL A N 1
ATOM 791 C CA . VAL A 1 103 ? -8.412 -14.447 8.228 1.00 93.81 103 VAL A CA 1
ATOM 792 C C . VAL A 1 103 ? -8.653 -14.602 9.737 1.00 93.81 103 VAL A C 1
ATOM 794 O O . VAL A 1 103 ? -9.763 -14.929 10.153 1.00 93.81 103 VAL A O 1
ATOM 797 N N . LYS A 1 104 ? -7.634 -14.368 10.576 1.00 94.75 104 LYS A N 1
ATOM 798 C CA . LYS A 1 104 ? -7.780 -14.438 12.039 1.00 94.75 104 LYS A CA 1
ATOM 799 C C . LYS A 1 104 ? -8.606 -13.273 12.581 1.00 94.75 104 LYS A C 1
ATOM 801 O O . LYS A 1 104 ? -9.483 -13.511 13.408 1.00 94.75 104 LYS A O 1
ATOM 806 N N . LEU A 1 105 ? -8.350 -12.053 12.110 1.00 93.75 105 LEU A N 1
ATOM 807 C CA . LEU A 1 105 ? -9.116 -10.861 12.491 1.00 93.75 105 LEU A CA 1
ATOM 808 C C . LEU A 1 105 ? -10.597 -11.017 12.110 1.00 93.75 105 LEU A C 1
ATOM 810 O O . LEU A 1 105 ? -11.475 -10.803 12.942 1.00 93.75 105 LEU A O 1
ATOM 814 N N . ASP A 1 106 ? -10.877 -11.506 10.901 1.00 91.69 106 ASP A N 1
ATOM 815 C CA . ASP A 1 106 ? -12.242 -11.739 10.416 1.00 91.69 106 ASP A CA 1
ATOM 816 C C . ASP A 1 106 ? -12.970 -12.821 11.228 1.00 91.69 106 ASP A C 1
ATOM 818 O O . ASP A 1 106 ? -14.180 -12.739 11.431 1.00 91.69 106 ASP A O 1
ATOM 822 N N . SER A 1 107 ? -12.243 -13.823 11.737 1.00 93.31 107 SER A N 1
ATOM 823 C CA . SER A 1 107 ? -12.823 -14.899 12.552 1.00 93.31 107 SER A CA 1
ATOM 824 C C . SER A 1 107 ? -13.304 -14.446 13.936 1.00 93.31 107 SER A C 1
ATOM 826 O O . SER A 1 107 ? -14.126 -15.129 14.548 1.00 93.31 107 SER A O 1
ATOM 828 N N . ASN A 1 108 ? -12.821 -13.299 14.421 1.00 89.94 108 ASN A N 1
ATOM 829 C CA . ASN A 1 108 ? -13.218 -12.713 15.697 1.00 89.94 108 ASN A CA 1
ATOM 830 C C . ASN A 1 108 ? -13.467 -11.212 15.534 1.00 89.94 108 ASN A C 1
ATOM 832 O O . ASN A 1 108 ? -12.735 -10.370 16.053 1.00 89.94 108 ASN A O 1
ATOM 836 N N . THR A 1 109 ? -14.507 -10.892 14.771 1.00 89.06 109 THR A N 1
ATOM 837 C CA . THR A 1 109 ? -14.861 -9.514 14.449 1.00 89.06 109 THR A CA 1
ATOM 838 C C . THR A 1 109 ? -15.208 -8.703 15.706 1.00 89.06 109 THR A C 1
ATOM 840 O O . THR A 1 109 ? -16.202 -8.955 16.392 1.00 89.06 109 THR A O 1
ATOM 843 N N . THR A 1 110 ? -14.419 -7.669 15.970 1.00 93.38 110 THR A N 1
ATOM 844 C CA . THR A 1 110 ? -14.572 -6.726 17.085 1.00 93.38 110 THR A CA 1
ATOM 845 C C . THR A 1 110 ? -15.413 -5.505 16.693 1.00 93.38 110 THR A C 1
ATOM 847 O O . THR A 1 110 ? -15.942 -5.404 15.585 1.00 93.38 110 THR A O 1
ATOM 850 N N . GLU A 1 111 ? -15.615 -4.559 17.614 1.00 94.44 111 GLU A N 1
ATOM 851 C CA . GLU A 1 111 ? -16.180 -3.248 17.261 1.00 94.44 111 GLU A CA 1
ATOM 852 C C . GLU A 1 111 ? -15.207 -2.413 16.416 1.00 94.44 111 GLU A C 1
ATOM 854 O O . GLU A 1 111 ? -15.646 -1.783 15.456 1.00 94.44 111 GLU A O 1
ATOM 859 N N . CYS A 1 112 ? -13.902 -2.464 16.711 1.00 94.38 112 CYS A N 1
ATOM 860 C CA . CYS A 1 112 ? -12.886 -1.728 15.960 1.00 94.38 112 CYS A CA 1
ATOM 861 C C . CYS A 1 112 ? -12.887 -2.125 14.482 1.00 94.38 112 CYS A C 1
ATOM 863 O O . CYS A 1 112 ? -13.126 -1.284 13.622 1.00 94.38 112 CYS A O 1
ATOM 865 N N . SER A 1 113 ? -12.708 -3.417 14.194 1.00 91.31 113 SER A N 1
ATOM 866 C CA . SER A 1 113 ? -12.666 -3.948 12.826 1.00 91.31 113 SER A CA 1
ATOM 867 C C . SER A 1 113 ? -13.951 -3.686 12.030 1.00 91.31 113 SER A C 1
ATOM 869 O O . SER A 1 113 ? -13.884 -3.485 10.822 1.00 91.31 113 SER A O 1
ATOM 871 N N . ARG A 1 114 ? -15.122 -3.615 12.683 1.00 91.38 114 ARG A N 1
ATOM 872 C CA . ARG A 1 114 ? -16.393 -3.239 12.025 1.00 91.38 114 ARG A CA 1
ATOM 873 C C . ARG A 1 114 ? -16.508 -1.756 11.714 1.00 91.38 114 ARG A C 1
ATOM 875 O O . ARG A 1 114 ? -17.154 -1.400 10.734 1.00 91.38 114 ARG A O 1
ATOM 882 N N . ALA A 1 115 ? -15.974 -0.908 12.585 1.00 92.31 115 ALA A N 1
ATOM 883 C CA . ALA A 1 115 ? -16.049 0.541 12.447 1.00 92.31 115 ALA A CA 1
ATOM 884 C C . ALA A 1 115 ? -14.893 1.119 11.617 1.00 92.31 115 ALA A C 1
ATOM 886 O O . ALA A 1 115 ? -14.951 2.282 11.220 1.00 92.31 115 ALA A O 1
ATOM 887 N N . TRP A 1 116 ? -13.837 0.338 11.389 1.00 94.38 116 TRP A N 1
ATOM 888 C CA . TRP A 1 116 ? -12.641 0.791 10.701 1.00 94.38 116 TRP A CA 1
ATOM 889 C C . TRP A 1 116 ? -12.871 0.911 9.191 1.00 94.38 116 TRP A C 1
ATOM 891 O O . TRP A 1 116 ? -13.000 -0.080 8.475 1.00 94.38 116 TRP A O 1
ATOM 901 N N . ASP A 1 117 ? -12.891 2.156 8.719 1.00 92.62 117 ASP A N 1
ATOM 902 C CA . ASP A 1 117 ? -12.993 2.519 7.308 1.00 92.62 117 ASP A CA 1
ATOM 903 C C . ASP A 1 117 ? -12.017 3.675 7.011 1.00 92.62 117 ASP A C 1
ATOM 905 O O . ASP A 1 117 ? -12.376 4.850 7.144 1.00 92.62 117 ASP A O 1
ATOM 909 N N . PRO A 1 118 ? -10.746 3.375 6.678 1.00 90.75 118 PRO A N 1
ATOM 910 C CA . PRO A 1 118 ? -9.733 4.404 6.431 1.00 90.75 118 PRO A CA 1
ATOM 911 C C . PRO A 1 118 ? -9.953 5.146 5.102 1.00 90.75 118 PRO A C 1
ATOM 913 O O . PRO A 1 118 ? -9.378 6.216 4.897 1.00 90.75 118 PRO A O 1
ATOM 916 N N . PHE A 1 119 ? -10.763 4.584 4.194 1.00 90.62 119 PHE A N 1
ATOM 917 C CA . PHE A 1 119 ? -10.995 5.090 2.840 1.00 90.62 119 PHE A CA 1
ATOM 918 C C . PHE A 1 119 ? -12.495 5.070 2.505 1.00 90.62 119 PHE A C 1
ATOM 920 O O . PHE A 1 119 ? -12.932 4.286 1.656 1.00 90.62 119 PHE A O 1
ATOM 927 N N . PRO A 1 120 ? -13.289 5.936 3.156 1.00 90.75 120 PRO A N 1
ATOM 928 C CA . PRO A 1 120 ? -14.735 5.922 3.015 1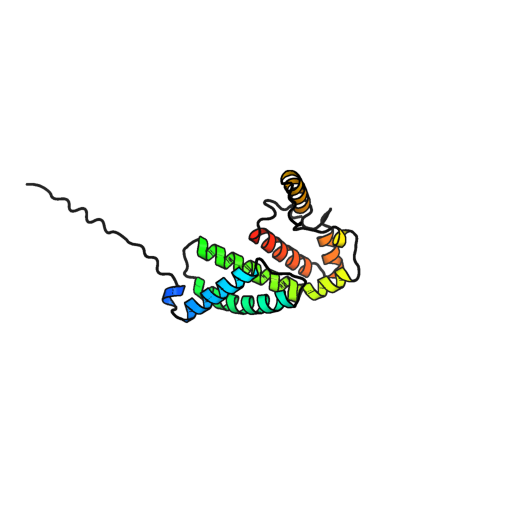.00 90.75 120 PRO A CA 1
ATOM 929 C C . PRO A 1 120 ? -15.183 6.252 1.590 1.00 90.75 120 PRO A C 1
ATOM 931 O O . PRO A 1 120 ? -14.596 7.085 0.898 1.00 90.75 120 PRO A O 1
ATOM 934 N N . ASN A 1 121 ? -16.281 5.624 1.166 1.00 89.94 121 ASN A N 1
ATOM 935 C CA . ASN A 1 121 ? -16.866 5.851 -0.155 1.00 89.94 121 ASN A CA 1
ATOM 936 C C . ASN A 1 121 ? -17.300 7.312 -0.354 1.00 89.94 121 ASN A C 1
ATOM 938 O O . ASN A 1 121 ? -17.883 7.933 0.539 1.00 89.94 121 ASN A O 1
ATOM 942 N N . GLU A 1 122 ? -17.108 7.824 -1.572 1.00 88.94 122 GLU A N 1
ATOM 943 C CA . GLU A 1 122 ? -17.536 9.175 -1.926 1.00 88.94 122 GLU A CA 1
ATOM 944 C C . GLU A 1 122 ? -19.052 9.368 -1.769 1.00 88.94 122 GLU A C 1
ATOM 946 O O . GLU A 1 122 ? -19.871 8.561 -2.220 1.00 88.94 122 GLU A O 1
ATOM 951 N N . VAL A 1 123 ? -19.441 10.506 -1.186 1.00 93.50 123 VAL A N 1
ATOM 952 C CA . VAL A 1 123 ? -20.838 10.948 -1.113 1.00 93.50 123 VAL A CA 1
ATOM 953 C C . VAL A 1 123 ? -21.052 12.227 -1.920 1.00 93.50 123 VAL A C 1
ATOM 955 O O . VAL A 1 123 ? -20.180 13.087 -2.008 1.00 93.50 123 VAL A O 1
ATOM 958 N N . LYS A 1 124 ? -22.254 12.385 -2.495 1.00 95.56 124 LYS A N 1
ATOM 959 C CA . LYS A 1 124 ? -22.587 13.527 -3.373 1.00 95.56 124 LYS A CA 1
ATOM 960 C C . LYS A 1 124 ? -22.469 14.891 -2.684 1.00 95.56 124 LYS A C 1
ATOM 962 O O . LYS A 1 124 ? -22.158 15.886 -3.336 1.00 95.56 124 LYS A O 1
ATOM 967 N N . ASP A 1 125 ? -22.772 14.952 -1.390 1.00 96.50 125 ASP A N 1
ATOM 968 C CA . ASP A 1 125 ? -22.657 16.180 -0.607 1.00 96.50 125 ASP A CA 1
ATOM 969 C C . ASP A 1 125 ? -21.187 16.426 -0.251 1.00 96.50 125 ASP A C 1
ATOM 971 O O . ASP A 1 125 ? -20.611 15.732 0.585 1.00 96.50 125 ASP A O 1
ATOM 975 N N . LYS A 1 126 ? -20.591 17.446 -0.873 1.00 94.38 126 LYS A N 1
ATOM 976 C CA . LYS A 1 126 ? -19.178 17.795 -0.686 1.00 94.38 126 LYS A CA 1
ATOM 977 C C . LYS A 1 126 ? -18.834 18.193 0.746 1.00 94.38 126 LYS A C 1
ATOM 979 O O . LYS A 1 126 ? -17.736 17.892 1.202 1.00 94.38 126 LYS A O 1
ATOM 984 N N . LYS A 1 127 ? -19.740 18.879 1.453 1.00 95.12 127 LYS A N 1
ATOM 985 C CA . LYS A 1 127 ? -19.491 19.292 2.838 1.00 95.12 127 LYS A CA 1
ATOM 986 C C . LYS A 1 127 ? -19.490 18.063 3.739 1.00 95.12 127 LYS A C 1
ATOM 988 O O . LYS A 1 127 ? -18.563 17.883 4.522 1.00 95.12 127 LYS A O 1
ATOM 993 N N . LYS A 1 128 ? -20.480 17.188 3.555 1.00 95.56 128 LYS A N 1
ATOM 994 C CA . LYS A 1 128 ? -20.545 15.910 4.264 1.00 95.56 128 LYS A CA 1
ATOM 995 C C . LYS A 1 128 ? -19.328 15.034 3.958 1.00 95.56 128 LYS A C 1
ATOM 997 O O . LYS A 1 128 ? -18.767 14.449 4.875 1.00 95.56 128 LYS A O 1
ATOM 1002 N N . MET A 1 129 ? -18.891 14.970 2.697 1.00 93.88 129 MET A N 1
ATOM 1003 C CA . MET A 1 129 ? -17.702 14.204 2.314 1.00 93.88 129 MET A CA 1
ATOM 1004 C C . MET A 1 129 ? -16.440 14.741 2.993 1.00 93.88 129 MET A C 1
ATOM 1006 O O . MET A 1 129 ? -15.645 13.961 3.502 1.00 93.88 129 MET A O 1
ATOM 1010 N N . ALA A 1 130 ? -16.276 16.064 3.069 1.00 92.56 130 ALA A N 1
ATOM 1011 C CA . ALA A 1 130 ? -15.142 16.667 3.764 1.00 92.56 130 ALA A CA 1
ATOM 1012 C C . ALA A 1 130 ? -15.133 16.338 5.270 1.00 92.56 130 ALA A C 1
ATOM 1014 O O . ALA A 1 130 ? -14.072 16.081 5.834 1.00 92.56 130 ALA A O 1
ATOM 1015 N N . GLU A 1 131 ? -16.301 16.316 5.920 1.00 94.69 131 GLU A N 1
ATOM 1016 C CA . GLU A 1 131 ? -16.433 15.923 7.331 1.00 94.69 131 GLU A CA 1
ATOM 1017 C C . GLU A 1 131 ? -16.113 14.434 7.543 1.00 94.69 131 GLU A C 1
ATOM 1019 O O . GLU A 1 131 ? -15.348 14.101 8.446 1.00 94.69 131 GLU A O 1
ATOM 1024 N N . ILE A 1 132 ? -16.628 13.555 6.675 1.00 94.19 132 ILE A N 1
ATOM 1025 C CA . ILE A 1 132 ? -16.339 12.113 6.689 1.00 94.19 132 ILE A CA 1
ATOM 1026 C C . ILE A 1 132 ? -14.840 11.860 6.501 1.00 94.19 132 ILE A C 1
ATOM 1028 O O . ILE A 1 132 ? -14.236 11.148 7.300 1.00 94.19 132 ILE A O 1
ATOM 1032 N N . GLN A 1 133 ? -14.229 12.475 5.484 1.00 93.19 133 GLN A N 1
ATOM 1033 C CA . GLN A 1 133 ? -12.807 12.299 5.199 1.00 93.19 133 GLN A CA 1
ATOM 1034 C C . GLN A 1 133 ? -11.949 12.784 6.368 1.00 93.19 133 GLN A C 1
ATOM 1036 O O . GLN A 1 133 ? -11.006 12.107 6.764 1.00 93.19 133 GLN A O 1
ATOM 1041 N N . LYS A 1 134 ? -12.294 13.932 6.964 1.00 93.00 134 LYS A N 1
ATOM 1042 C CA . LYS A 1 134 ? -11.580 14.462 8.129 1.00 93.00 134 LYS A CA 1
ATOM 1043 C C . LYS A 1 134 ? -11.614 13.488 9.311 1.00 93.00 134 LYS A C 1
ATOM 1045 O O . LYS A 1 134 ? -10.584 13.293 9.953 1.00 93.00 134 LYS A O 1
ATOM 1050 N N . GLU A 1 135 ? -12.768 12.889 9.596 1.00 93.31 135 GLU A N 1
ATOM 1051 C CA . GLU A 1 135 ? -12.896 11.922 10.691 1.00 93.31 135 GLU A CA 1
ATOM 1052 C C . GLU A 1 135 ? -12.162 10.607 10.387 1.00 93.31 135 GLU A C 1
ATOM 1054 O O . GLU A 1 135 ? -11.502 10.063 11.272 1.00 93.31 135 GLU A O 1
ATOM 1059 N N . ALA A 1 136 ? -12.204 10.129 9.139 1.00 93.75 136 ALA A N 1
ATOM 1060 C CA . ALA A 1 136 ? -11.443 8.956 8.709 1.00 93.75 136 ALA A CA 1
ATOM 1061 C C . ALA A 1 136 ? -9.928 9.185 8.830 1.00 93.75 136 ALA A C 1
ATOM 1063 O O . ALA A 1 136 ? -9.224 8.340 9.369 1.00 93.75 136 ALA A O 1
ATOM 1064 N N . CYS A 1 137 ? -9.420 10.353 8.420 1.00 94.00 137 CYS A N 1
ATOM 1065 C CA . CYS A 1 137 ? -7.999 10.688 8.551 1.00 94.00 137 CYS A CA 1
ATOM 1066 C C . CYS A 1 137 ? -7.545 10.811 10.009 1.00 94.00 137 CYS A C 1
ATOM 1068 O O . CYS A 1 137 ? -6.434 10.403 10.341 1.00 94.00 137 CYS A O 1
ATOM 1070 N N . LYS A 1 138 ? -8.404 11.339 10.888 1.00 93.19 138 LYS A N 1
ATOM 1071 C CA . LYS A 1 138 ? -8.136 11.399 12.330 1.00 93.19 138 LYS A CA 1
ATOM 1072 C C . LYS A 1 138 ? -8.074 10.001 12.954 1.00 93.19 138 LYS A C 1
ATOM 1074 O O . LYS A 1 138 ? -7.229 9.744 13.800 1.00 93.19 138 LYS A O 1
ATOM 1079 N N . ASN A 1 139 ? -8.954 9.097 12.529 1.00 94.31 139 ASN A N 1
ATOM 1080 C CA . ASN A 1 139 ? -9.024 7.722 13.029 1.00 94.31 139 ASN A CA 1
ATOM 1081 C C . ASN A 1 139 ? -8.476 6.725 12.000 1.00 94.31 139 ASN A C 1
ATOM 1083 O O . ASN A 1 139 ? -9.054 5.657 11.797 1.00 94.31 139 ASN A O 1
ATOM 1087 N N . TYR A 1 140 ? -7.376 7.073 11.328 1.00 95.19 140 TYR A N 1
ATOM 1088 C CA . TYR A 1 140 ? -6.878 6.317 10.175 1.00 95.19 140 TYR A CA 1
ATOM 1089 C C . TYR A 1 140 ? -6.593 4.842 10.503 1.00 95.19 140 TYR A C 1
ATOM 1091 O O . TYR A 1 140 ? -6.845 3.945 9.698 1.00 95.19 140 TYR A O 1
ATOM 1099 N N . PHE A 1 141 ? -6.126 4.573 11.723 1.00 95.94 141 PHE A N 1
ATOM 1100 C CA . PHE A 1 141 ? -5.904 3.225 12.256 1.00 95.94 141 PHE A CA 1
ATOM 1101 C C . PHE A 1 141 ? -7.002 2.786 13.240 1.00 95.94 141 PHE A C 1
ATOM 1103 O O . PHE A 1 141 ? -6.762 1.996 14.152 1.00 95.94 141 PHE A O 1
ATOM 1110 N N . GLY A 1 142 ? -8.213 3.307 13.062 1.00 95.00 142 GLY A N 1
ATOM 1111 C CA . GLY A 1 142 ? -9.329 3.116 13.976 1.00 95.00 142 GLY A CA 1
ATOM 1112 C C . GLY A 1 142 ? -9.317 4.125 15.120 1.00 95.00 142 GLY A C 1
ATOM 1113 O O . GLY A 1 142 ? -8.317 4.791 15.400 1.00 95.00 142 GLY A O 1
ATOM 1114 N N . LYS A 1 143 ? -10.471 4.252 15.776 1.00 93.94 143 LYS A N 1
ATOM 1115 C CA . LYS A 1 143 ? -10.625 5.105 16.955 1.00 93.94 143 LYS A CA 1
ATOM 1116 C C . LYS A 1 143 ? -9.654 4.646 18.045 1.00 93.94 143 LYS A C 1
ATOM 1118 O O . LYS A 1 143 ? -9.515 3.447 18.271 1.00 93.94 143 LYS A O 1
ATOM 1123 N N . ASP A 1 144 ? -8.977 5.597 18.685 1.00 93.06 144 ASP A N 1
ATOM 1124 C CA . ASP A 1 144 ? -7.979 5.334 19.732 1.00 93.06 144 ASP A CA 1
ATOM 1125 C C . ASP A 1 144 ? -6.864 4.357 19.278 1.00 93.06 144 ASP A C 1
ATOM 1127 O O . ASP A 1 144 ? -6.269 3.656 20.088 1.00 93.06 144 ASP A O 1
ATOM 1131 N N . ASN A 1 145 ? -6.573 4.305 17.967 1.00 93.19 145 ASN A N 1
ATOM 1132 C CA . ASN A 1 145 ? -5.619 3.380 17.338 1.00 93.19 145 ASN A CA 1
ATOM 1133 C C . ASN A 1 145 ? -5.936 1.887 17.538 1.00 93.19 145 ASN A C 1
ATOM 1135 O O . ASN A 1 145 ? -5.032 1.053 17.478 1.00 93.19 145 ASN A O 1
ATOM 1139 N N . CYS A 1 146 ? -7.203 1.518 17.726 1.00 95.88 146 CYS A N 1
ATOM 1140 C CA . CYS A 1 146 ? -7.586 0.142 18.042 1.00 95.88 146 CYS A CA 1
ATOM 1141 C C . CYS A 1 146 ? -7.080 -0.917 17.032 1.00 95.88 146 CYS A C 1
ATOM 1143 O O . CYS A 1 146 ? -6.740 -2.023 17.447 1.00 95.88 146 CYS A O 1
ATOM 1145 N N . MET A 1 147 ? -6.901 -0.599 15.736 1.00 96.25 147 MET A N 1
ATOM 1146 C CA . MET A 1 147 ? -6.355 -1.571 14.766 1.00 96.25 147 MET A CA 1
ATOM 1147 C C . MET A 1 147 ? -4.899 -1.942 15.063 1.00 96.25 147 MET A C 1
ATOM 1149 O O . MET A 1 147 ? -4.482 -3.069 14.798 1.00 96.25 147 MET A O 1
ATOM 1153 N N . LYS A 1 148 ? -4.112 -1.011 15.619 1.00 96.94 148 LYS A N 1
ATOM 1154 C CA . LYS A 1 148 ? -2.740 -1.284 16.072 1.00 96.94 148 LYS A CA 1
ATOM 1155 C C . LYS A 1 148 ? -2.749 -2.358 17.145 1.00 96.94 148 LYS A C 1
ATOM 1157 O O . LYS A 1 148 ? -1.975 -3.307 17.062 1.00 96.94 148 LYS A O 1
ATOM 1162 N N . GLU A 1 149 ? -3.609 -2.191 18.140 1.00 96.19 149 GLU A N 1
ATOM 1163 C CA . GLU A 1 149 ? -3.721 -3.104 19.274 1.00 96.19 149 GLU A CA 1
ATOM 1164 C C . GLU A 1 149 ? -4.200 -4.481 18.815 1.00 96.19 149 GLU A C 1
ATOM 1166 O O . GLU A 1 149 ? -3.520 -5.474 19.074 1.00 96.19 149 GLU A O 1
ATOM 1171 N N . GLU A 1 150 ? -5.276 -4.532 18.028 1.00 96.31 150 GLU A N 1
ATOM 1172 C CA . GLU A 1 150 ? -5.847 -5.787 17.529 1.00 96.31 150 GLU A CA 1
ATOM 1173 C C . GLU A 1 150 ? -4.873 -6.568 16.642 1.00 96.31 150 GLU A C 1
ATOM 1175 O O . GLU A 1 150 ? -4.682 -7.771 16.829 1.00 96.31 150 GLU A O 1
ATOM 1180 N N . ILE A 1 151 ? -4.189 -5.902 15.705 1.00 97.69 151 ILE A N 1
ATOM 1181 C CA . ILE A 1 151 ? -3.203 -6.574 14.848 1.00 97.69 151 ILE A CA 1
ATOM 1182 C C . ILE A 1 151 ? -2.011 -7.059 15.681 1.00 97.69 151 ILE A C 1
ATOM 1184 O O . ILE A 1 151 ? -1.519 -8.166 15.457 1.00 97.69 151 ILE A O 1
ATOM 1188 N N . ILE A 1 152 ? -1.539 -6.273 16.655 1.00 97.94 152 ILE A N 1
ATOM 1189 C CA . ILE A 1 152 ? -0.440 -6.694 17.535 1.00 97.94 152 ILE A CA 1
ATOM 1190 C C . ILE A 1 152 ? -0.840 -7.915 18.367 1.00 97.94 152 ILE A C 1
ATOM 1192 O O . ILE A 1 152 ? -0.032 -8.835 18.488 1.00 97.94 152 ILE A O 1
ATOM 1196 N N . GLU A 1 153 ? -2.049 -7.939 18.921 1.00 96.75 153 GLU A N 1
ATOM 1197 C CA . GLU A 1 153 ? -2.540 -9.044 19.746 1.00 96.75 153 GLU A CA 1
ATOM 1198 C C . GLU A 1 153 ? -2.703 -10.334 18.933 1.00 96.75 153 GLU A C 1
ATOM 1200 O O . GLU A 1 153 ? -2.248 -11.400 19.350 1.00 96.75 153 GLU A O 1
ATOM 1205 N N . VAL A 1 154 ? -3.301 -10.242 17.744 1.00 96.81 154 VAL A N 1
ATOM 1206 C CA . VAL A 1 154 ? -3.655 -11.417 16.931 1.00 96.81 154 VAL A CA 1
ATOM 1207 C C . VAL A 1 154 ? -2.486 -11.912 16.072 1.00 96.81 154 VAL A C 1
ATOM 1209 O O . VAL A 1 154 ? -2.345 -13.115 15.814 1.00 96.81 154 VAL A O 1
ATOM 1212 N N . CYS A 1 155 ? -1.647 -10.991 15.598 1.00 97.44 155 CYS A N 1
ATOM 1213 C CA . CYS A 1 155 ? -0.667 -11.249 14.543 1.00 97.44 155 CYS A CA 1
ATOM 1214 C C . CYS A 1 155 ? 0.758 -10.799 14.887 1.00 97.44 155 CYS A C 1
ATOM 1216 O O . CYS A 1 155 ? 1.706 -11.228 14.229 1.00 97.44 155 CYS A O 1
ATOM 1218 N N . GLY A 1 156 ? 0.934 -9.986 15.927 1.00 97.81 156 GLY A N 1
ATOM 1219 C CA . GLY A 1 156 ? 2.237 -9.529 16.393 1.00 97.81 156 GLY A CA 1
ATOM 1220 C C . GLY A 1 156 ? 2.696 -8.195 15.800 1.00 97.81 156 GLY A C 1
ATOM 1221 O O . GLY A 1 156 ? 2.182 -7.679 14.806 1.00 97.81 156 GLY A O 1
ATOM 1222 N N . LYS A 1 157 ? 3.725 -7.624 16.439 1.00 97.81 157 LYS A N 1
ATOM 1223 C CA . LYS A 1 157 ? 4.257 -6.283 16.130 1.00 97.81 157 LYS A CA 1
ATOM 1224 C C . LYS A 1 157 ? 4.856 -6.150 14.733 1.00 97.81 157 LYS A C 1
ATOM 1226 O O . LYS A 1 157 ? 4.785 -5.073 14.150 1.00 97.81 157 LYS A O 1
ATOM 1231 N N . GLU A 1 158 ? 5.453 -7.215 14.211 1.00 97.19 158 GLU A N 1
ATOM 1232 C CA . GLU A 1 158 ? 6.063 -7.207 12.880 1.00 97.19 158 GLU A CA 1
ATOM 1233 C C . GLU A 1 158 ? 5.004 -7.031 11.786 1.00 97.19 158 GLU A C 1
ATOM 1235 O O . GLU A 1 158 ? 5.119 -6.127 10.958 1.00 97.19 158 GLU A O 1
ATOM 1240 N N . LEU A 1 159 ? 3.920 -7.815 11.845 1.00 97.38 159 LEU A N 1
ATOM 1241 C CA . LEU A 1 159 ? 2.817 -7.703 10.890 1.00 97.38 159 LEU A CA 1
ATOM 1242 C C . LEU A 1 159 ? 2.093 -6.361 10.997 1.00 97.38 159 LEU A C 1
ATOM 1244 O O . LEU A 1 159 ? 1.726 -5.796 9.969 1.00 97.38 159 LEU A O 1
ATOM 1248 N N . TRP A 1 160 ? 1.969 -5.797 12.201 1.00 97.75 160 TRP A N 1
ATOM 1249 C CA . TRP A 1 160 ? 1.519 -4.413 12.357 1.00 97.75 160 TRP A CA 1
ATOM 1250 C C . TRP A 1 160 ? 2.439 -3.413 11.637 1.00 97.75 160 TRP A C 1
ATOM 1252 O O . TRP A 1 160 ? 1.959 -2.522 10.937 1.00 97.75 160 TRP A O 1
ATOM 1262 N N . GLY A 1 161 ? 3.760 -3.558 11.769 1.00 98.00 161 GLY A N 1
ATOM 1263 C CA . GLY A 1 161 ? 4.729 -2.702 11.080 1.00 98.00 161 GLY A CA 1
ATOM 1264 C C . GLY A 1 161 ? 4.587 -2.757 9.556 1.00 98.00 161 GLY A C 1
ATOM 1265 O O . GLY A 1 161 ? 4.585 -1.712 8.895 1.00 98.00 161 GLY A O 1
ATOM 1266 N N . GLY A 1 162 ? 4.395 -3.960 9.008 1.00 97.50 162 GLY A N 1
ATOM 1267 C CA . GLY A 1 162 ? 4.102 -4.166 7.590 1.00 97.50 162 GLY A CA 1
ATOM 1268 C C . GLY A 1 162 ? 2.774 -3.532 7.176 1.00 97.50 162 GLY A C 1
ATOM 1269 O O . GLY A 1 162 ? 2.730 -2.771 6.210 1.00 97.50 162 GLY A O 1
ATOM 1270 N N . PHE A 1 163 ? 1.712 -3.764 7.947 1.00 97.19 163 PHE A N 1
ATOM 1271 C CA . PHE A 1 163 ? 0.383 -3.212 7.695 1.00 97.19 163 PHE A CA 1
ATOM 1272 C C . PHE A 1 163 ? 0.396 -1.684 7.667 1.00 97.19 163 PHE A C 1
ATOM 1274 O O . PHE A 1 163 ? -0.029 -1.076 6.687 1.00 97.19 163 PHE A O 1
ATOM 1281 N N . LYS A 1 164 ? 0.967 -1.059 8.702 1.00 96.81 164 LYS A N 1
ATOM 1282 C CA . LYS A 1 164 ? 1.111 0.394 8.813 1.00 96.81 164 LYS A CA 1
ATOM 1283 C C . LYS A 1 164 ? 1.859 0.976 7.616 1.00 96.81 164 LYS A C 1
ATOM 1285 O O . LYS A 1 164 ? 1.392 1.938 7.011 1.00 96.81 164 LYS A O 1
ATOM 1290 N N . THR A 1 165 ? 2.995 0.381 7.256 1.00 96.75 165 THR A N 1
ATOM 1291 C CA . THR A 1 165 ? 3.823 0.829 6.125 1.00 96.75 165 THR A CA 1
ATOM 1292 C C . THR A 1 165 ? 3.044 0.809 4.812 1.00 96.75 165 THR A C 1
ATOM 1294 O O . THR A 1 165 ? 2.984 1.818 4.109 1.00 96.75 165 THR A O 1
ATOM 1297 N N . HIS A 1 166 ? 2.410 -0.318 4.491 1.00 96.25 166 HIS A N 1
ATOM 1298 C CA . HIS A 1 166 ? 1.726 -0.486 3.212 1.00 96.25 166 HIS A CA 1
ATOM 1299 C C . HIS A 1 166 ? 0.403 0.283 3.146 1.00 96.25 166 HIS A C 1
ATOM 1301 O O . HIS A 1 166 ? 0.063 0.818 2.092 1.00 96.25 166 HIS A O 1
ATOM 1307 N N . LEU A 1 167 ? -0.310 0.435 4.265 1.00 94.38 167 LEU A N 1
ATOM 1308 C CA . LEU A 1 167 ? -1.516 1.258 4.314 1.00 94.38 167 LEU A CA 1
ATOM 1309 C C . LEU A 1 167 ? -1.191 2.751 4.126 1.00 94.38 167 LEU A C 1
ATOM 1311 O O . LEU A 1 167 ? -1.901 3.449 3.406 1.00 94.38 167 LEU A O 1
ATOM 1315 N N . LEU A 1 168 ? -0.100 3.259 4.714 1.00 94.06 168 LEU A N 1
ATOM 1316 C CA . LEU A 1 168 ? 0.362 4.638 4.483 1.00 94.06 168 LEU A CA 1
ATOM 1317 C C . LEU A 1 168 ? 0.847 4.858 3.041 1.00 94.06 168 LEU A C 1
ATOM 1319 O O . LEU A 1 168 ? 0.653 5.939 2.474 1.00 94.06 168 LEU A O 1
ATOM 1323 N N . ALA A 1 169 ? 1.445 3.836 2.423 1.00 92.88 169 ALA A N 1
ATOM 1324 C CA . ALA A 1 169 ? 1.793 3.875 1.007 1.00 92.88 169 ALA A CA 1
ATOM 1325 C C . ALA A 1 169 ? 0.539 4.041 0.134 1.00 92.88 169 ALA A C 1
ATOM 1327 O O . ALA A 1 169 ? 0.530 4.902 -0.745 1.00 92.88 169 ALA A O 1
ATOM 1328 N N . LEU A 1 170 ? -0.544 3.307 0.424 1.00 91.19 170 LEU A N 1
ATOM 1329 C CA . LEU A 1 170 ? -1.830 3.485 -0.263 1.00 91.19 170 LEU A CA 1
ATOM 1330 C C . LEU A 1 170 ? -2.374 4.908 -0.103 1.00 91.19 170 LEU A C 1
ATOM 1332 O O . LEU A 1 170 ? -2.729 5.518 -1.111 1.00 91.19 170 LEU A O 1
ATOM 1336 N N . ASN A 1 171 ? -2.337 5.490 1.104 1.00 91.12 171 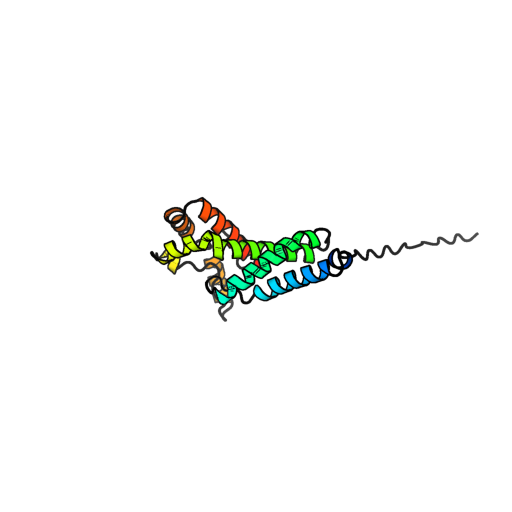ASN A N 1
ATOM 1337 C CA . ASN A 1 171 ? -2.709 6.898 1.288 1.00 91.12 171 ASN A CA 1
ATOM 1338 C C . ASN A 1 171 ? -1.866 7.846 0.429 1.00 91.12 171 ASN A C 1
ATOM 1340 O O . ASN A 1 171 ? -2.402 8.775 -0.160 1.00 91.12 171 ASN A O 1
ATOM 1344 N N . THR A 1 172 ? -0.559 7.608 0.315 1.00 89.12 172 THR A N 1
ATOM 1345 C CA . THR A 1 172 ? 0.326 8.442 -0.517 1.00 89.12 172 THR A CA 1
ATOM 1346 C C . THR A 1 172 ? -0.067 8.391 -1.998 1.00 89.12 172 THR A C 1
ATOM 1348 O O . THR A 1 172 ? 0.044 9.392 -2.707 1.00 89.12 172 THR A O 1
ATOM 1351 N N . ILE A 1 173 ? -0.538 7.231 -2.464 1.00 87.44 173 ILE A N 1
ATOM 1352 C CA . ILE A 1 173 ? -0.953 7.006 -3.852 1.00 87.44 173 ILE A CA 1
ATOM 1353 C C . ILE A 1 173 ? -2.269 7.732 -4.147 1.00 87.44 173 ILE A C 1
ATOM 1355 O O . ILE A 1 173 ? -2.345 8.477 -5.124 1.00 87.44 173 ILE A O 1
ATOM 1359 N N . ILE A 1 174 ? -3.288 7.537 -3.305 1.00 85.88 174 ILE A N 1
ATOM 1360 C CA . ILE A 1 174 ? -4.637 8.078 -3.544 1.00 85.88 174 ILE A CA 1
ATOM 1361 C C . ILE A 1 174 ? -4.835 9.490 -2.980 1.00 85.88 174 ILE A C 1
ATOM 1363 O O . ILE A 1 174 ? -5.790 10.166 -3.346 1.00 85.88 174 ILE A O 1
ATOM 1367 N N . LYS A 1 175 ? -3.923 9.940 -2.109 1.00 86.38 175 LYS A N 1
ATOM 1368 C CA . LYS A 1 175 ? -3.953 11.228 -1.402 1.00 86.38 175 LYS A CA 1
ATOM 1369 C C . LYS A 1 175 ? -5.262 11.458 -0.642 1.00 86.38 175 LYS A C 1
ATOM 1371 O O . LYS A 1 175 ? -5.835 12.540 -0.707 1.00 86.38 175 LYS A O 1
ATOM 1376 N N . ALA A 1 176 ? -5.735 10.430 0.062 1.00 85.50 176 ALA A N 1
ATOM 1377 C CA . ALA A 1 176 ? -6.978 10.510 0.829 1.00 85.50 176 ALA A CA 1
ATOM 1378 C C . ALA A 1 176 ? -6.841 11.450 2.040 1.00 85.50 176 ALA A C 1
ATOM 1380 O O . ALA A 1 176 ? -7.767 12.187 2.368 1.00 85.50 176 ALA A O 1
ATOM 1381 N N . CYS A 1 177 ? -5.671 11.452 2.680 1.00 89.06 177 CYS A N 1
ATOM 1382 C CA . CYS A 1 177 ? -5.361 12.239 3.865 1.00 89.06 177 CYS A CA 1
ATOM 1383 C C . CYS A 1 177 ? -4.058 13.023 3.683 1.00 89.06 177 CYS A C 1
ATOM 1385 O O . CYS A 1 177 ? -3.007 12.432 3.424 1.00 89.06 177 CYS A O 1
ATOM 1387 N N . ASP A 1 178 ? -4.120 14.342 3.891 1.00 82.94 178 ASP A N 1
ATOM 1388 C CA . ASP A 1 178 ? -2.945 15.230 3.887 1.00 82.94 178 ASP A CA 1
ATOM 1389 C C . ASP A 1 178 ? -2.082 15.060 5.147 1.00 82.94 178 ASP A C 1
ATOM 1391 O O . ASP A 1 178 ? -0.863 15.233 5.114 1.00 82.94 178 ASP A O 1
ATOM 1395 N N . HIS A 1 179 ? -2.720 14.714 6.266 1.00 78.88 179 HIS A N 1
ATOM 1396 C CA . HIS A 1 179 ? -2.075 14.435 7.541 1.00 78.88 179 HIS A CA 1
ATOM 1397 C C . HIS A 1 179 ? -2.720 13.211 8.184 1.00 78.88 179 HIS A C 1
ATOM 1399 O O . HIS A 1 179 ? -3.940 13.052 8.136 1.00 78.88 179 HIS A O 1
ATOM 1405 N N . ILE A 1 180 ? -1.887 12.359 8.771 1.00 78.94 180 ILE A N 1
ATOM 1406 C CA . ILE A 1 180 ? -2.297 11.197 9.555 1.00 78.94 180 ILE A CA 1
ATOM 1407 C C . ILE A 1 180 ? -1.530 11.291 10.868 1.00 78.94 180 ILE A C 1
ATOM 1409 O O . ILE A 1 180 ? -0.307 11.449 10.843 1.00 78.94 180 ILE A O 1
ATOM 1413 N N . ASP A 1 181 ? -2.235 11.183 11.990 1.00 71.19 181 ASP A N 1
ATOM 1414 C CA . ASP A 1 181 ? -1.617 11.134 13.312 1.00 71.19 181 ASP A CA 1
ATOM 1415 C C . ASP A 1 181 ? -0.979 9.749 13.499 1.00 71.19 181 ASP A C 1
ATOM 1417 O O . ASP A 1 181 ? -1.649 8.715 13.490 1.00 71.19 181 ASP A O 1
ATOM 1421 N N . ILE A 1 182 ? 0.352 9.714 13.575 1.00 65.56 182 ILE A N 1
ATOM 1422 C CA . ILE A 1 182 ? 1.133 8.477 13.643 1.00 65.56 182 ILE A CA 1
ATOM 1423 C C . ILE A 1 182 ? 1.685 8.319 15.065 1.00 65.56 182 ILE A C 1
ATOM 1425 O O . ILE A 1 182 ? 2.814 8.722 15.335 1.00 65.56 182 ILE A O 1
ATOM 1429 N N . GLU A 1 183 ? 0.912 7.698 15.956 1.00 54.44 183 GLU A N 1
ATOM 1430 C CA . GLU A 1 183 ? 1.364 7.289 17.303 1.00 54.44 183 GLU A CA 1
ATOM 1431 C C . GLU A 1 183 ? 1.847 5.821 17.370 1.00 54.44 183 GLU A C 1
ATOM 1433 O O . GLU A 1 183 ? 1.415 4.932 16.587 1.00 54.44 183 GLU A O 1
#

Radius of gyration: 22.74 Å; chains: 1; bounding box: 59×64×59 Å

Organism: Caenorhabditis brenneri (NCBI:txid135651)

InterPro domains:
  IPR002542 T20D4.11-like domain [PF01579] (19-178)
  IPR016638 Uncharacterised protein family UPF0376 [PIRSF015697] (14-179)